Protein AF-A0A1V5NV59-F1 (afdb_monomer_lite)

Foldseek 3Di:
DWDWFFWAKWKAFLVRHTPDTGDGPPDDDDDDHDARPDPPRWMKMKTKIKTQQPDCQPDPVPSDPVGDPDPVRIDIDMDMDTHDDDDDDDPDDDPDCPPVDD

Secondary structure (DSSP, 8-state):
----EEEEEEEE-TTS-EEEEEEPBTB-----PPPPSSTT--EEEEEEEEE---SS-SSTT-SSTT----GGG-EEEEEEEEE--PPPP--------TTS--

Structure (mmCIF, N/CA/C/O backbone):
data_AF-A0A1V5NV59-F1
#
_entry.id   AF-A0A1V5NV59-F1
#
loop_
_atom_site.group_PDB
_atom_site.id
_atom_site.type_symbol
_atom_site.label_atom_id
_atom_site.label_alt_id
_atom_site.label_comp_id
_atom_site.label_asym_id
_atom_site.label_entity_id
_atom_site.label_seq_id
_atom_site.pdbx_PDB_ins_code
_atom_site.Cartn_x
_atom_site.Cartn_y
_atom_site.Cartn_z
_atom_site.occupancy
_atom_site.B_iso_or_equiv
_atom_site.auth_seq_id
_atom_site.auth_comp_id
_atom_site.auth_asym_id
_atom_site.auth_atom_id
_atom_site.pdbx_PDB_model_num
ATOM 1 N N . MET A 1 1 ? 8.819 -10.629 -27.283 1.00 49.22 1 MET A N 1
ATOM 2 C CA . MET A 1 1 ? 7.530 -10.472 -26.573 1.00 49.22 1 MET A CA 1
ATOM 3 C C . MET A 1 1 ? 7.788 -9.561 -25.392 1.00 49.22 1 MET A C 1
ATOM 5 O O . MET A 1 1 ? 8.785 -9.775 -24.717 1.00 49.22 1 MET A O 1
ATOM 9 N N .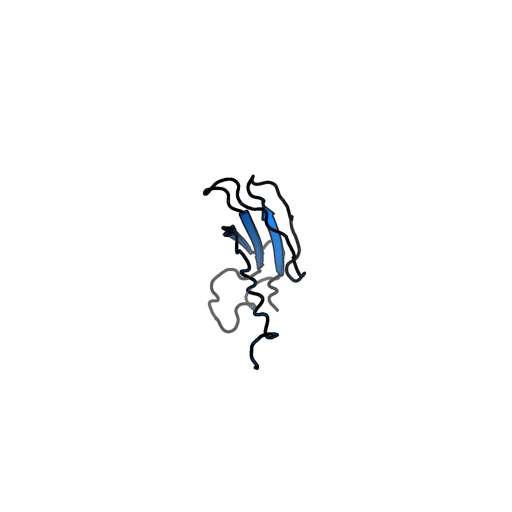 GLY A 1 2 ? 6.980 -8.520 -25.193 1.00 49.97 2 GLY A N 1
ATOM 10 C CA . GLY A 1 2 ? 7.107 -7.686 -24.000 1.00 49.97 2 GLY A CA 1
ATOM 11 C C . GLY A 1 2 ? 6.545 -8.427 -22.797 1.00 49.97 2 GLY A C 1
ATOM 12 O O . GLY A 1 2 ? 5.463 -9.004 -22.881 1.00 49.97 2 GLY A O 1
ATOM 13 N N . GLU A 1 3 ? 7.300 -8.446 -21.708 1.00 56.91 3 GLU A N 1
ATOM 14 C CA . GLU A 1 3 ? 6.878 -9.051 -20.452 1.00 56.91 3 GLU A CA 1
ATOM 15 C C . GLU A 1 3 ? 6.494 -7.939 -19.481 1.00 56.91 3 GLU A C 1
ATOM 17 O O . GLU A 1 3 ? 7.316 -7.106 -19.096 1.00 56.91 3 GLU A O 1
ATOM 22 N N . THR A 1 4 ? 5.228 -7.923 -19.072 1.00 54.12 4 THR A N 1
ATOM 23 C CA . THR A 1 4 ? 4.831 -7.226 -17.851 1.00 54.12 4 THR A CA 1
ATOM 24 C C . THR A 1 4 ? 5.0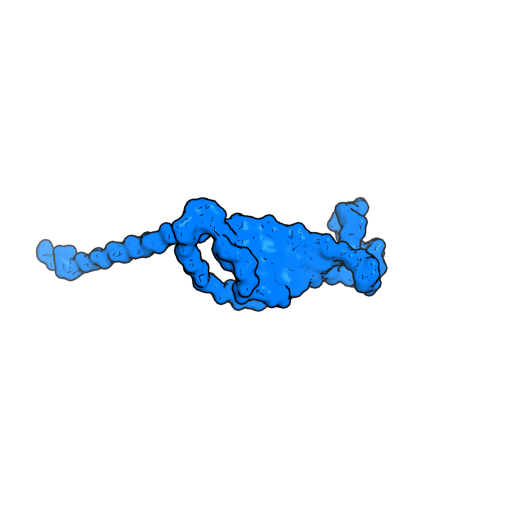61 -8.190 -16.700 1.00 54.12 4 THR A C 1
ATOM 26 O O . THR A 1 4 ? 4.355 -9.190 -16.585 1.00 54.12 4 THR A O 1
ATOM 29 N N . VAL A 1 5 ? 6.043 -7.896 -15.852 1.00 61.38 5 VAL A N 1
ATOM 30 C CA . VAL A 1 5 ? 6.258 -8.653 -14.619 1.00 61.38 5 VAL A CA 1
ATOM 31 C C . VAL A 1 5 ? 5.748 -7.783 -13.482 1.00 61.38 5 VAL A C 1
ATOM 33 O O . VAL A 1 5 ? 6.389 -6.817 -13.063 1.00 61.38 5 VAL A O 1
ATOM 36 N N . ILE A 1 6 ? 4.542 -8.079 -13.009 1.00 57.38 6 ILE A N 1
ATOM 37 C CA . ILE A 1 6 ? 4.058 -7.471 -11.774 1.00 57.38 6 ILE A CA 1
ATOM 38 C C . ILE A 1 6 ? 4.812 -8.159 -10.628 1.00 57.38 6 ILE A C 1
ATOM 40 O O . ILE A 1 6 ? 4.798 -9.383 -10.516 1.00 57.38 6 ILE A O 1
ATOM 44 N N . ASN A 1 7 ? 5.547 -7.370 -9.841 1.00 67.56 7 ASN A N 1
ATOM 45 C CA . ASN A 1 7 ? 6.651 -7.894 -9.041 1.00 67.56 7 ASN A CA 1
ATOM 46 C C . ASN A 1 7 ? 6.347 -7.952 -7.548 1.00 67.56 7 ASN A C 1
ATOM 48 O O . ASN A 1 7 ? 6.847 -8.862 -6.891 1.00 67.56 7 ASN A O 1
ATOM 52 N N . LYS A 1 8 ? 5.594 -6.995 -6.987 1.00 81.12 8 LYS A N 1
ATOM 53 C CA . LYS A 1 8 ? 5.554 -6.835 -5.526 1.00 81.12 8 LYS A CA 1
ATOM 54 C C . LYS A 1 8 ? 4.229 -6.270 -5.030 1.00 81.12 8 LYS A C 1
ATOM 56 O O . LYS A 1 8 ? 3.770 -5.229 -5.500 1.00 81.12 8 LYS A O 1
ATOM 61 N N . PHE A 1 9 ? 3.664 -6.929 -4.028 1.00 86.19 9 PHE A N 1
ATOM 62 C CA . PHE A 1 9 ? 2.562 -6.451 -3.205 1.00 86.19 9 PHE A CA 1
ATOM 63 C C . PHE A 1 9 ? 3.038 -6.303 -1.760 1.00 86.19 9 PHE A C 1
ATOM 65 O O . PHE A 1 9 ? 3.543 -7.268 -1.178 1.00 86.19 9 PHE A O 1
ATOM 72 N N . SER A 1 10 ? 2.818 -5.127 -1.174 1.00 91.50 10 SER A N 1
ATOM 73 C CA . SER A 1 10 ? 3.019 -4.896 0.257 1.00 91.50 10 SER A CA 1
ATOM 74 C C . SER A 1 10 ? 1.761 -4.301 0.893 1.00 91.50 10 SER A C 1
ATOM 76 O O . SER A 1 10 ? 1.142 -3.387 0.345 1.00 91.50 10 SER A O 1
ATOM 78 N N . LEU A 1 11 ? 1.397 -4.817 2.067 1.00 91.69 11 LEU A N 1
ATOM 79 C CA . LEU A 1 11 ? 0.297 -4.333 2.901 1.00 91.69 11 LEU A CA 1
ATOM 80 C C . LEU A 1 11 ? 0.872 -3.796 4.206 1.00 91.69 11 LEU A C 1
ATOM 82 O O . LEU A 1 11 ? 1.594 -4.509 4.903 1.00 91.69 11 LEU A O 1
ATOM 86 N N . PHE A 1 12 ? 0.484 -2.579 4.553 1.00 92.94 12 PHE A N 1
ATOM 87 C CA . PHE A 1 12 ? 0.816 -1.922 5.807 1.00 92.94 12 PHE A CA 1
ATOM 88 C C . PHE A 1 12 ? -0.445 -1.799 6.655 1.00 92.94 12 PHE A C 1
ATOM 90 O O . PHE A 1 12 ? -1.516 -1.447 6.147 1.00 92.94 12 PHE A O 1
ATOM 97 N N . ASP A 1 13 ? -0.306 -2.113 7.938 1.00 91.62 13 ASP A N 1
ATOM 98 C CA . ASP A 1 13 ? -1.370 -2.024 8.927 1.00 91.62 13 ASP A CA 1
ATOM 99 C C . ASP A 1 13 ? -1.720 -0.564 9.253 1.00 91.62 13 ASP A C 1
ATOM 101 O O . ASP A 1 13 ? -1.103 0.384 8.767 1.00 91.62 13 ASP A O 1
ATOM 105 N N . LEU A 1 14 ? -2.706 -0.396 10.129 1.00 89.69 14 LEU A N 1
ATOM 106 C CA . LEU A 1 14 ? -3.223 0.881 10.618 1.00 89.69 14 LEU A CA 1
ATOM 107 C C . LEU A 1 14 ? -2.164 1.798 11.253 1.00 89.69 14 LEU A C 1
ATOM 109 O O . LEU A 1 14 ? -2.359 3.011 11.304 1.00 89.69 14 LEU A O 1
ATOM 113 N N . ASP A 1 15 ? -1.074 1.230 11.763 1.00 87.62 15 ASP A N 1
ATOM 114 C CA . ASP A 1 15 ? 0.054 1.939 12.377 1.00 87.62 15 ASP A CA 1
ATOM 115 C C . ASP A 1 15 ? 1.250 2.110 11.422 1.00 87.62 15 ASP A C 1
ATOM 117 O O . ASP A 1 15 ? 2.298 2.617 11.820 1.00 87.62 15 ASP A O 1
ATOM 121 N N . GLY A 1 16 ? 1.098 1.705 10.156 1.00 85.25 16 GLY A N 1
ATOM 122 C CA . GLY A 1 16 ? 2.165 1.715 9.158 1.00 85.25 16 GLY A CA 1
ATOM 123 C C . GLY A 1 16 ? 3.126 0.529 9.262 1.00 85.25 16 GLY A C 1
ATOM 124 O O . GLY A 1 16 ? 4.095 0.478 8.506 1.00 85.25 16 GLY A O 1
ATOM 125 N N . THR A 1 17 ? 2.877 -0.437 10.152 1.00 89.81 17 THR A N 1
ATOM 126 C CA . THR A 1 17 ? 3.687 -1.657 10.245 1.00 89.81 17 THR A CA 1
ATOM 127 C C . THR A 1 17 ? 3.453 -2.542 9.028 1.00 89.81 17 THR A C 1
ATOM 129 O O . THR A 1 17 ? 2.313 -2.816 8.656 1.00 89.81 17 THR A O 1
ATOM 132 N N . THR A 1 18 ? 4.522 -3.039 8.410 1.00 91.31 18 THR A N 1
ATOM 133 C CA . THR A 1 18 ? 4.416 -3.986 7.295 1.00 91.31 18 THR A CA 1
ATOM 134 C C . THR A 1 18 ? 3.822 -5.313 7.766 1.00 91.31 18 THR A C 1
ATOM 136 O O . THR A 1 18 ? 4.371 -5.977 8.642 1.00 91.31 18 THR A O 1
ATOM 139 N N . VAL A 1 19 ? 2.711 -5.717 7.155 1.00 88.19 19 VAL A N 1
ATOM 140 C CA . VAL A 1 19 ? 2.012 -6.979 7.435 1.00 88.19 19 VAL A CA 1
ATOM 141 C C . VAL A 1 19 ? 2.325 -8.031 6.383 1.00 88.19 19 VAL A C 1
ATOM 143 O O . VAL A 1 19 ? 2.538 -9.202 6.692 1.00 88.19 19 VAL A O 1
ATOM 146 N N . LEU A 1 20 ? 2.356 -7.604 5.125 1.00 87.06 20 LEU A N 1
ATOM 147 C CA . LEU A 1 20 ? 2.798 -8.408 3.998 1.00 87.06 20 LEU A CA 1
ATOM 148 C C . LEU A 1 20 ? 3.842 -7.598 3.259 1.00 87.06 20 LEU A C 1
ATOM 150 O O . LEU A 1 20 ? 3.609 -6.423 2.981 1.00 87.06 20 LEU A O 1
ATOM 154 N N . ASP A 1 21 ? 4.967 -8.227 2.947 1.00 84.44 21 ASP A N 1
ATOM 155 C CA . ASP A 1 21 ? 6.046 -7.568 2.233 1.00 84.44 21 ASP A CA 1
ATOM 156 C C . ASP A 1 21 ? 6.379 -8.303 0.946 1.00 84.44 21 ASP A C 1
ATOM 158 O O . ASP A 1 21 ? 6.560 -9.524 0.950 1.00 84.44 21 ASP A O 1
ATOM 162 N N . ASN A 1 22 ? 6.483 -7.531 -0.133 1.00 79.44 22 ASN A N 1
ATOM 163 C CA . ASN A 1 22 ? 7.112 -7.931 -1.378 1.00 79.44 22 ASN A CA 1
ATOM 164 C C . ASN A 1 22 ? 6.599 -9.278 -1.927 1.00 79.44 22 ASN A C 1
ATOM 166 O O . ASN A 1 22 ? 7.367 -10.133 -2.375 1.00 79.44 22 ASN A O 1
ATOM 170 N N . ARG A 1 23 ? 5.281 -9.492 -1.848 1.00 79.69 23 ARG A N 1
ATOM 171 C CA . ARG A 1 23 ? 4.648 -10.722 -2.328 1.00 79.69 23 ARG A CA 1
ATOM 172 C C . ARG A 1 23 ? 4.522 -10.700 -3.854 1.00 79.69 23 ARG A C 1
ATOM 174 O O . ARG A 1 23 ? 4.070 -9.682 -4.383 1.00 79.69 23 ARG A O 1
ATOM 181 N N . PRO A 1 24 ? 4.857 -11.795 -4.561 1.00 74.19 24 PRO A N 1
ATOM 182 C CA . PRO A 1 24 ? 4.577 -11.908 -5.986 1.00 74.19 24 PRO A CA 1
ATOM 183 C C . PRO A 1 24 ? 3.073 -11.787 -6.237 1.00 74.19 24 PRO A C 1
ATOM 185 O O . PRO A 1 24 ? 2.257 -12.326 -5.488 1.00 74.19 24 PRO A O 1
ATOM 188 N N . THR A 1 25 ? 2.684 -11.097 -7.301 1.00 64.50 25 THR A N 1
ATOM 189 C CA . THR A 1 25 ? 1.273 -11.025 -7.693 1.00 64.50 25 THR A CA 1
ATOM 190 C C . THR A 1 25 ? 0.871 -12.270 -8.470 1.00 64.50 25 THR A C 1
ATOM 192 O O . THR A 1 25 ? 1.575 -12.669 -9.394 1.00 64.50 25 THR A O 1
ATOM 195 N N . GLY A 1 26 ? -0.268 -12.864 -8.112 1.00 67.69 26 GLY A N 1
ATOM 196 C CA . GLY A 1 26 ? -0.760 -14.121 -8.690 1.00 67.69 26 GLY A CA 1
ATOM 197 C C . GLY A 1 26 ? -1.028 -15.203 -7.644 1.00 67.69 26 GLY A C 1
ATOM 198 O O . GLY A 1 26 ? -1.713 -16.176 -7.941 1.00 67.69 26 GLY A O 1
ATOM 199 N N . GLU A 1 27 ? -0.544 -15.016 -6.415 1.00 73.12 27 GLU A N 1
ATOM 200 C CA . GLU A 1 27 ? -0.951 -15.823 -5.266 1.00 73.12 27 GLU A CA 1
ATOM 201 C C . GLU A 1 27 ? -2.236 -15.265 -4.638 1.00 73.12 27 GLU A C 1
ATOM 203 O O . GLU A 1 27 ? -2.414 -14.048 -4.526 1.00 73.12 27 GLU A O 1
ATOM 208 N N . ASP A 1 28 ? -3.122 -16.158 -4.192 1.00 77.25 28 ASP A N 1
ATOM 209 C CA . ASP A 1 28 ? -4.295 -15.786 -3.403 1.00 77.25 28 ASP A CA 1
ATOM 210 C C . ASP A 1 28 ? -3.848 -15.220 -2.049 1.00 77.25 28 ASP A C 1
ATOM 212 O O . ASP A 1 28 ? -3.435 -15.951 -1.145 1.00 77.25 28 ASP A O 1
ATOM 216 N N . ILE A 1 29 ? -3.972 -13.904 -1.878 1.00 76.94 29 ILE A N 1
ATOM 217 C CA . ILE A 1 29 ? -3.693 -13.240 -0.605 1.00 76.94 29 ILE A CA 1
ATOM 218 C C . ILE A 1 29 ? -4.986 -13.168 0.203 1.00 76.94 29 ILE A C 1
ATOM 220 O O . ILE A 1 29 ? -5.952 -12.510 -0.184 1.00 76.94 29 ILE A O 1
ATOM 224 N N . ARG A 1 30 ? -4.996 -13.821 1.369 1.00 81.31 30 ARG A N 1
ATOM 225 C CA . ARG A 1 30 ? -6.074 -13.705 2.358 1.00 81.31 30 ARG A CA 1
ATOM 226 C C . ARG A 1 30 ? -5.531 -13.043 3.611 1.00 81.31 30 ARG A C 1
ATOM 228 O O . ARG A 1 30 ? -4.594 -13.548 4.223 1.00 81.31 30 ARG A O 1
ATOM 235 N N . TYR A 1 31 ? -6.144 -11.934 3.999 1.00 83.50 31 TYR A N 1
ATOM 236 C CA . TYR A 1 31 ? -5.800 -11.217 5.216 1.00 83.50 31 TYR A CA 1
ATOM 237 C C . TYR A 1 31 ? -7.069 -10.810 5.965 1.00 83.50 31 TYR A C 1
ATOM 239 O O . TYR A 1 31 ? -8.051 -10.390 5.352 1.00 83.50 31 TYR A O 1
ATOM 247 N N . LEU A 1 32 ? -7.052 -10.962 7.291 1.00 85.50 32 LEU A N 1
ATOM 248 C CA . LEU A 1 32 ? -8.141 -10.537 8.161 1.00 85.50 32 LEU A CA 1
ATOM 249 C C . LEU A 1 32 ? -7.836 -9.137 8.691 1.00 85.50 32 LEU A C 1
ATOM 251 O O . LEU A 1 32 ? -6.943 -8.959 9.517 1.00 85.50 32 LEU A O 1
ATOM 255 N N . PHE A 1 33 ? -8.601 -8.157 8.222 1.00 88.00 33 PHE A N 1
ATOM 256 C CA . PHE A 1 33 ? -8.449 -6.770 8.638 1.00 88.00 33 PHE A CA 1
ATOM 257 C C . PHE A 1 33 ? -8.944 -6.559 10.067 1.00 88.00 33 PHE A C 1
ATOM 259 O O . PHE A 1 33 ? -10.002 -7.060 10.458 1.00 88.00 33 PHE A O 1
ATOM 266 N N . ARG A 1 34 ? -8.187 -5.779 10.841 1.00 86.56 34 ARG A N 1
ATOM 267 C CA . ARG A 1 34 ? -8.594 -5.347 12.177 1.00 86.56 34 ARG A CA 1
ATOM 268 C C . ARG A 1 34 ? -9.445 -4.090 12.062 1.00 86.56 34 ARG A C 1
ATOM 270 O O . ARG A 1 34 ? -9.304 -3.302 11.128 1.00 86.56 34 ARG A O 1
ATOM 277 N N . GLN A 1 35 ? -10.333 -3.903 13.032 1.00 85.75 35 GLN A N 1
ATOM 278 C CA . GLN A 1 35 ? -11.134 -2.691 13.103 1.00 85.75 35 GLN A CA 1
ATOM 279 C C . GLN A 1 35 ? -10.224 -1.475 13.365 1.00 85.75 35 GLN A C 1
ATOM 281 O O . GLN A 1 35 ? -9.446 -1.513 14.323 1.00 85.75 35 GLN A O 1
ATOM 286 N N . PRO A 1 36 ? -10.339 -0.391 12.572 1.00 86.88 36 PRO A N 1
ATOM 287 C CA . PRO A 1 36 ? -9.648 0.863 12.846 1.00 86.88 36 PRO A CA 1
ATOM 288 C C . PRO A 1 36 ? -9.995 1.407 14.236 1.00 86.88 36 PRO A C 1
ATOM 290 O O . PRO A 1 36 ? -11.169 1.511 14.596 1.00 86.88 36 PRO A O 1
ATOM 293 N N . SER A 1 37 ? -8.978 1.764 15.024 1.00 83.38 37 SER A N 1
ATOM 294 C CA . SER A 1 37 ? -9.162 2.371 16.352 1.00 83.38 37 SER A CA 1
ATOM 295 C C . SER A 1 37 ? -9.546 3.851 16.275 1.00 83.38 37 SER A C 1
ATOM 297 O O . SER A 1 37 ? -10.143 4.387 17.208 1.00 83.38 37 SER A O 1
ATOM 299 N N . THR A 1 38 ? -9.234 4.512 15.159 1.00 83.56 38 THR A N 1
ATOM 300 C CA . THR A 1 38 ? -9.584 5.907 14.877 1.00 83.56 38 THR A CA 1
ATOM 301 C C . THR A 1 38 ? -10.141 6.039 13.461 1.00 83.56 38 THR A C 1
ATOM 303 O O . THR A 1 38 ? -9.853 5.224 12.588 1.00 83.56 38 THR A O 1
ATOM 306 N N . ALA A 1 39 ? -10.915 7.098 13.208 1.00 79.81 39 ALA A N 1
ATOM 307 C CA . ALA A 1 39 ? -11.483 7.377 11.884 1.00 79.81 39 ALA A CA 1
ATOM 308 C C . ALA A 1 39 ? -10.427 7.744 10.820 1.00 79.81 39 ALA A C 1
ATOM 310 O O . ALA A 1 39 ? -10.729 7.762 9.631 1.00 79.81 39 ALA A O 1
ATOM 311 N N . THR A 1 40 ? -9.202 8.068 11.242 1.00 84.94 40 THR A N 1
ATOM 312 C CA . THR A 1 40 ? -8.081 8.400 10.354 1.00 84.94 40 THR A CA 1
ATOM 313 C C . THR A 1 40 ? -7.136 7.225 10.125 1.00 84.94 40 THR A C 1
ATOM 315 O O . THR A 1 40 ? -6.258 7.327 9.271 1.00 84.94 40 THR A O 1
ATOM 318 N N . ALA A 1 41 ? -7.283 6.130 10.875 1.00 86.81 41 ALA A N 1
ATOM 319 C CA . ALA A 1 41 ? -6.449 4.950 10.722 1.00 86.81 41 ALA A CA 1
ATOM 320 C C . ALA A 1 41 ? -6.864 4.188 9.457 1.00 86.81 41 ALA A C 1
ATOM 322 O O . ALA A 1 41 ? -7.980 3.674 9.363 1.00 86.81 41 ALA A O 1
ATOM 323 N N . LYS A 1 42 ? -5.951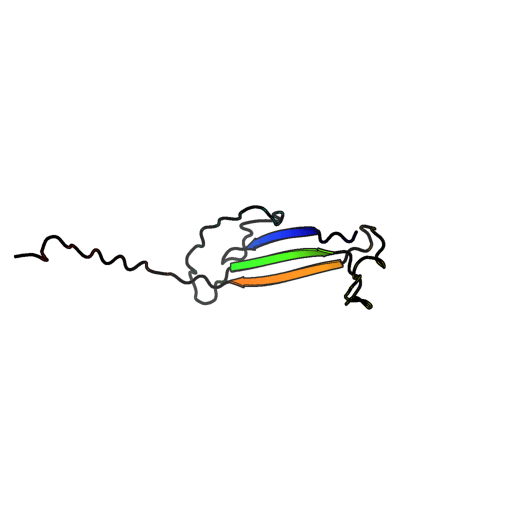 4.130 8.485 1.00 90.62 42 LYS A N 1
ATOM 324 C CA . LYS A 1 42 ? -6.163 3.487 7.186 1.00 90.62 42 LYS A CA 1
ATOM 325 C C . LYS A 1 42 ? -5.087 2.451 6.932 1.00 90.62 42 LYS A C 1
ATOM 327 O O . LYS A 1 42 ? -3.922 2.675 7.251 1.00 90.62 42 LYS A O 1
ATOM 332 N N . TYR A 1 43 ? -5.477 1.352 6.302 1.00 93.19 43 TYR A N 1
ATOM 333 C CA . TYR A 1 43 ? -4.508 0.424 5.734 1.00 93.19 43 TYR A CA 1
ATOM 334 C C . TYR A 1 43 ? -3.889 1.055 4.491 1.00 93.19 43 TYR A C 1
ATOM 336 O O . TYR A 1 43 ? -4.573 1.750 3.735 1.00 93.19 43 TYR A O 1
ATOM 344 N N . THR A 1 44 ? -2.608 0.788 4.258 1.00 93.94 44 THR A N 1
ATOM 345 C CA . THR A 1 44 ? -1.932 1.223 3.033 1.00 93.94 44 THR A CA 1
ATOM 346 C C . THR A 1 44 ? -1.517 0.008 2.229 1.00 93.94 44 THR A C 1
ATOM 348 O O . THR A 1 44 ? -0.933 -0.930 2.764 1.00 93.94 44 THR A O 1
ATOM 351 N N . VAL A 1 45 ? -1.813 0.019 0.935 1.00 91.06 45 VAL A N 1
ATOM 352 C CA . VAL A 1 45 ? -1.344 -1.000 -0.002 1.00 91.06 45 VAL A CA 1
ATOM 353 C C . VAL A 1 45 ? -0.407 -0.346 -0.993 1.00 91.06 45 VAL A C 1
ATOM 355 O O . VAL A 1 45 ? -0.775 0.638 -1.632 1.00 91.06 45 VAL A O 1
ATOM 358 N N . ASN A 1 46 ? 0.776 -0.930 -1.146 1.00 91.38 46 ASN A N 1
ATOM 359 C CA . ASN A 1 46 ? 1.718 -0.558 -2.186 1.00 91.38 46 ASN A CA 1
ATOM 360 C C . ASN A 1 46 ? 1.805 -1.683 -3.212 1.00 91.38 46 ASN A C 1
ATOM 362 O O . ASN A 1 46 ? 2.079 -2.836 -2.870 1.00 91.38 46 ASN A O 1
ATOM 366 N N . LEU A 1 47 ? 1.583 -1.326 -4.473 1.00 87.38 47 LEU A N 1
ATOM 367 C CA . LEU A 1 47 ? 1.823 -2.194 -5.614 1.00 87.38 47 LEU A CA 1
ATOM 368 C C . LEU A 1 47 ? 2.988 -1.637 -6.419 1.00 87.38 47 LEU A C 1
ATOM 370 O O . LEU A 1 47 ? 2.991 -0.455 -6.769 1.00 87.38 47 LEU A O 1
ATOM 374 N N . GLU A 1 48 ? 3.943 -2.502 -6.740 1.00 86.44 48 GLU A N 1
ATOM 375 C CA . GLU A 1 48 ? 5.046 -2.186 -7.639 1.00 86.44 48 GLU A CA 1
ATOM 376 C C . GLU A 1 48 ? 4.993 -3.100 -8.864 1.00 86.44 48 GLU A C 1
ATOM 378 O O . GLU A 1 48 ? 5.038 -4.334 -8.773 1.00 86.44 48 GLU A O 1
ATOM 383 N N . VAL A 1 49 ? 4.894 -2.468 -10.029 1.00 80.50 49 VAL A N 1
ATOM 384 C CA . VAL A 1 49 ? 4.910 -3.124 -11.332 1.00 80.50 49 VAL A CA 1
ATOM 385 C C . VAL A 1 49 ? 6.191 -2.724 -12.039 1.00 80.50 49 VAL A C 1
ATOM 387 O O . VAL A 1 49 ? 6.516 -1.536 -12.094 1.00 80.50 49 VAL A O 1
ATOM 390 N N . SER A 1 50 ? 6.893 -3.695 -12.620 1.00 76.69 50 SER A N 1
ATOM 391 C CA . SER A 1 50 ? 7.959 -3.386 -13.567 1.00 76.69 50 SER A CA 1
ATOM 392 C C . SER A 1 50 ? 7.546 -3.807 -14.969 1.00 76.69 50 SER A C 1
ATOM 394 O O . SER A 1 50 ? 7.122 -4.938 -15.206 1.00 76.69 50 SER A O 1
ATOM 396 N N . ASP A 1 51 ? 7.696 -2.893 -15.914 1.00 70.56 51 ASP A N 1
ATOM 397 C CA . ASP A 1 51 ? 7.454 -3.142 -17.331 1.00 70.56 51 ASP A CA 1
ATOM 398 C C . ASP A 1 51 ? 8.605 -2.594 -18.171 1.00 70.56 51 ASP A C 1
ATOM 400 O O . ASP A 1 51 ? 9.457 -1.855 -17.692 1.00 70.56 51 ASP A O 1
ATOM 404 N N . ASN A 1 52 ? 8.647 -2.960 -19.443 1.00 66.25 52 ASN A N 1
ATOM 405 C CA . ASN A 1 52 ? 9.619 -2.456 -20.410 1.00 66.25 52 ASN A CA 1
ATOM 406 C C . ASN A 1 52 ? 8.997 -1.458 -21.410 1.00 66.25 52 ASN A C 1
ATOM 408 O O . ASN A 1 52 ? 9.593 -1.157 -22.442 1.00 66.25 52 ASN A O 1
ATOM 412 N N . ALA A 1 53 ? 7.808 -0.914 -21.127 1.00 61.44 53 ALA A N 1
ATOM 413 C CA . ALA A 1 53 ? 7.098 0.003 -22.016 1.00 61.44 53 ALA A CA 1
ATOM 414 C C . ALA A 1 53 ? 7.576 1.454 -21.821 1.00 61.44 53 ALA A C 1
ATOM 416 O O . ALA A 1 53 ? 7.068 2.181 -20.971 1.00 61.44 53 ALA A O 1
ATOM 417 N N . ARG A 1 54 ? 8.557 1.907 -22.616 1.00 55.84 54 ARG A N 1
ATOM 418 C CA . ARG A 1 54 ? 9.184 3.252 -22.526 1.00 55.84 54 ARG A CA 1
ATOM 419 C C . ARG A 1 54 ? 8.288 4.464 -22.886 1.00 55.84 54 ARG A C 1
ATOM 421 O O . ARG A 1 54 ? 8.797 5.568 -23.048 1.00 55.84 54 ARG A O 1
ATOM 428 N N . GLY A 1 55 ? 6.967 4.311 -22.986 1.00 54.69 55 GLY A N 1
ATOM 429 C CA . GLY A 1 55 ? 6.024 5.405 -23.260 1.00 54.69 55 GLY A CA 1
ATOM 430 C C . GLY A 1 55 ? 4.616 4.903 -23.591 1.00 54.69 55 GLY A C 1
ATOM 431 O O . GLY A 1 55 ? 4.394 3.694 -23.666 1.00 54.69 55 GLY A O 1
ATOM 432 N N . TRP A 1 56 ? 3.655 5.814 -23.809 1.00 48.22 56 TRP A N 1
ATOM 433 C CA . TRP A 1 56 ? 2.414 5.430 -24.497 1.00 48.22 56 TRP A CA 1
ATOM 434 C C . TRP A 1 56 ? 2.816 4.913 -25.881 1.00 48.22 56 TRP A C 1
ATOM 436 O O . TRP A 1 56 ? 3.605 5.583 -26.552 1.00 48.22 56 TRP A O 1
ATOM 446 N N . PRO A 1 57 ? 2.364 3.728 -26.305 1.00 52.97 57 PRO A N 1
ATOM 447 C CA . PRO A 1 57 ? 2.869 3.137 -27.528 1.00 52.97 57 PRO A CA 1
ATOM 448 C C . PRO A 1 57 ? 2.557 4.061 -28.708 1.00 52.97 57 PRO A C 1
ATOM 450 O O . PRO A 1 57 ? 1.400 4.411 -28.943 1.00 52.97 57 PRO A O 1
ATOM 453 N N . SER A 1 58 ? 3.590 4.453 -29.460 1.00 53.72 58 SER A N 1
ATOM 454 C CA . SER A 1 58 ? 3.422 5.185 -30.725 1.00 53.72 58 SER A CA 1
ATOM 455 C C . SER A 1 58 ? 2.556 4.389 -31.706 1.00 53.72 58 SER A C 1
ATOM 457 O O . SER A 1 58 ? 1.832 4.968 -32.514 1.00 53.72 58 SER A O 1
ATOM 459 N N . ASN A 1 59 ? 2.570 3.059 -31.571 1.00 59.56 59 ASN A N 1
ATOM 460 C CA . ASN A 1 59 ? 1.623 2.143 -32.181 1.00 59.56 59 ASN A CA 1
ATOM 461 C C . ASN A 1 59 ? 0.902 1.299 -31.108 1.00 59.56 59 ASN A C 1
ATOM 463 O O . ASN A 1 59 ? 1.452 0.298 -30.649 1.00 59.56 59 ASN A O 1
ATOM 467 N N . PRO A 1 60 ? -0.355 1.618 -30.752 1.00 63.16 60 PRO A N 1
ATOM 468 C CA . PRO A 1 60 ? -1.142 0.859 -29.774 1.00 63.16 60 PRO A CA 1
ATOM 469 C C . PRO A 1 60 ? -1.344 -0.623 -30.115 1.00 63.16 60 PRO A C 1
ATOM 471 O O . PRO A 1 60 ? -1.708 -1.402 -29.240 1.00 63.16 60 PRO A O 1
ATOM 474 N N . ARG A 1 61 ? -1.140 -1.017 -31.380 1.00 67.81 61 ARG A N 1
ATOM 475 C CA . ARG A 1 61 ? -1.256 -2.411 -31.831 1.00 67.81 61 ARG A CA 1
ATOM 476 C C . ARG A 1 61 ? 0.017 -3.227 -31.627 1.00 67.81 61 ARG A C 1
ATOM 478 O O . ARG A 1 61 ? -0.047 -4.446 -31.726 1.00 67.81 61 ARG A O 1
ATOM 485 N N . ASP A 1 62 ? 1.142 -2.569 -31.365 1.00 64.19 62 ASP A N 1
ATOM 486 C CA . ASP A 1 62 ? 2.424 -3.223 -31.121 1.00 64.19 62 ASP A CA 1
ATOM 487 C C . ASP A 1 62 ? 3.243 -2.451 -30.072 1.00 64.19 62 ASP A C 1
ATOM 489 O O . ASP A 1 62 ? 4.216 -1.765 -30.393 1.00 64.19 62 ASP A O 1
ATOM 493 N N . PRO A 1 63 ? 2.822 -2.511 -28.798 1.00 59.94 63 PRO A N 1
ATOM 494 C CA . PRO A 1 63 ? 3.436 -1.735 -27.727 1.00 59.94 63 PRO A CA 1
ATOM 495 C C . PRO A 1 63 ? 4.793 -2.286 -27.259 1.00 59.94 63 PRO A C 1
ATOM 497 O O . PRO A 1 63 ? 5.400 -1.703 -26.362 1.00 59.94 63 PRO A O 1
ATOM 500 N N . PHE A 1 64 ? 5.267 -3.399 -27.834 1.00 59.19 64 PHE A N 1
ATOM 501 C CA . PHE A 1 64 ? 6.388 -4.176 -27.301 1.00 59.19 64 PHE A CA 1
ATOM 502 C C . PHE A 1 64 ? 7.572 -4.355 -28.266 1.00 59.19 64 PHE A C 1
ATOM 504 O O . PHE A 1 64 ? 8.649 -4.722 -27.803 1.00 59.19 64 PHE A O 1
ATOM 511 N N . ASN A 1 65 ? 7.424 -4.110 -29.576 1.00 55.34 65 ASN A N 1
ATOM 512 C CA . ASN A 1 65 ? 8.509 -4.342 -30.551 1.00 55.34 65 ASN A CA 1
ATOM 513 C C . ASN A 1 65 ? 9.634 -3.297 -30.548 1.00 55.34 65 ASN A C 1
ATOM 515 O O . ASN A 1 65 ? 10.642 -3.498 -31.219 1.00 55.34 65 ASN A O 1
ATOM 519 N N . THR 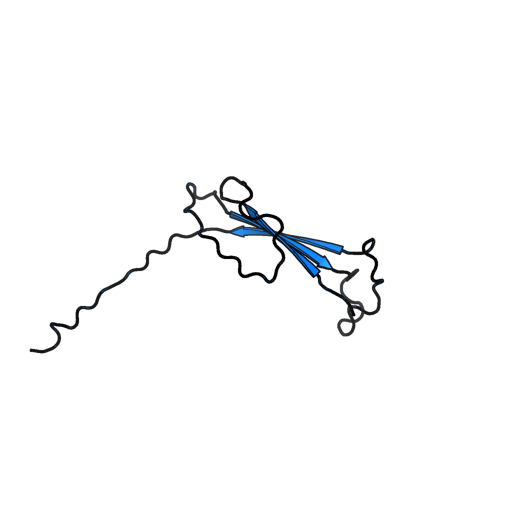A 1 66 ? 9.491 -2.180 -29.831 1.00 52.09 66 THR A N 1
ATOM 520 C CA . THR A 1 66 ? 10.509 -1.111 -29.797 1.00 52.09 66 THR A CA 1
ATOM 521 C C . THR A 1 66 ? 11.311 -1.069 -28.495 1.00 52.09 66 THR A C 1
ATOM 523 O O . THR A 1 66 ? 12.003 -0.083 -28.248 1.00 52.09 66 THR A O 1
ATOM 526 N N . ALA A 1 67 ? 11.187 -2.077 -27.628 1.00 52.25 67 ALA A N 1
ATOM 527 C CA . ALA A 1 67 ? 11.824 -2.091 -26.314 1.00 52.25 67 ALA A CA 1
ATOM 528 C C . ALA A 1 67 ? 12.893 -3.188 -26.224 1.00 52.25 67 ALA A C 1
ATOM 530 O O . ALA A 1 67 ? 12.575 -4.374 -26.315 1.00 52.25 67 ALA A O 1
ATOM 531 N N . ASP A 1 68 ? 14.149 -2.792 -26.003 1.00 53.16 68 ASP A N 1
ATOM 532 C CA . ASP A 1 68 ? 15.218 -3.724 -25.641 1.00 53.16 68 ASP A CA 1
ATOM 533 C C . ASP A 1 68 ? 14.890 -4.418 -24.308 1.00 53.16 68 ASP A C 1
ATOM 535 O O . ASP A 1 68 ? 14.452 -3.791 -23.342 1.00 53.16 68 ASP A O 1
ATOM 539 N N . LEU A 1 69 ? 15.104 -5.734 -24.246 1.00 58.16 69 LEU A N 1
ATOM 540 C CA . LEU A 1 69 ? 14.842 -6.580 -23.073 1.00 58.16 69 LEU A CA 1
ATOM 541 C C . LEU A 1 69 ? 15.998 -6.527 -22.053 1.00 58.16 69 LEU A C 1
ATOM 543 O O . LEU A 1 69 ? 16.435 -7.563 -21.559 1.00 58.16 69 LEU A O 1
ATOM 547 N N . ASP A 1 70 ? 16.519 -5.339 -21.741 1.00 60.16 70 ASP A N 1
ATOM 548 C CA . ASP A 1 70 ? 17.560 -5.180 -20.717 1.00 60.16 70 ASP A CA 1
ATOM 549 C C . ASP A 1 70 ? 16.957 -4.710 -19.381 1.00 60.16 70 ASP A C 1
ATOM 551 O O . ASP A 1 70 ? 16.180 -3.751 -19.326 1.00 60.16 70 ASP A O 1
ATOM 555 N N . ASN A 1 71 ? 17.355 -5.358 -18.280 1.00 60.19 71 ASN A N 1
ATOM 556 C CA . ASN A 1 71 ? 17.011 -4.979 -16.908 1.00 60.19 71 ASN A CA 1
ATOM 557 C C . ASN A 1 71 ? 17.375 -3.521 -16.586 1.00 60.19 71 ASN A C 1
ATOM 559 O O . ASN A 1 71 ? 16.701 -2.912 -15.757 1.00 60.19 71 ASN A O 1
ATOM 563 N N . THR A 1 72 ? 18.389 -2.948 -17.242 1.00 62.16 72 THR A N 1
ATOM 564 C CA . THR A 1 72 ? 18.779 -1.536 -17.059 1.00 62.16 72 THR A CA 1
ATOM 565 C C . THR A 1 7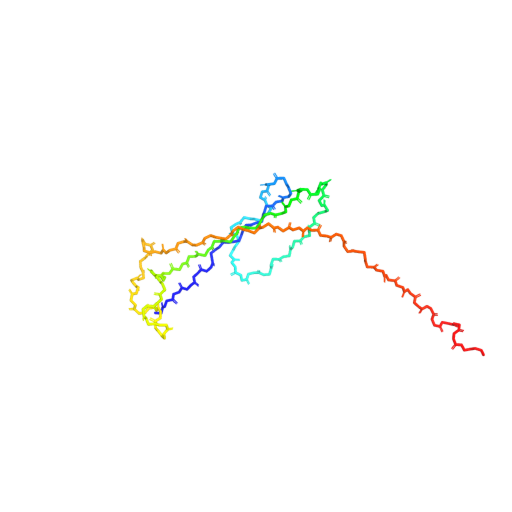2 ? 17.768 -0.537 -17.637 1.00 62.16 72 THR A C 1
ATOM 567 O O . THR A 1 72 ? 17.840 0.656 -17.347 1.00 62.16 72 THR A O 1
ATOM 570 N N . THR A 1 73 ? 16.805 -1.011 -18.436 1.00 61.81 73 THR A N 1
ATOM 571 C CA . THR A 1 73 ? 15.828 -0.174 -19.150 1.00 61.81 73 THR A CA 1
ATOM 572 C C . THR A 1 73 ? 14.381 -0.354 -18.686 1.00 61.81 73 THR A C 1
ATOM 574 O O . THR A 1 73 ? 13.487 0.282 -19.248 1.00 61.81 73 THR A O 1
ATOM 577 N N . LYS A 1 74 ? 14.146 -1.178 -17.654 1.00 70.50 74 LYS A N 1
ATOM 578 C CA . LYS A 1 74 ? 12.817 -1.407 -17.070 1.00 70.50 74 LYS A CA 1
ATOM 579 C C . LYS A 1 74 ? 12.270 -0.137 -16.413 1.00 70.50 74 LYS A C 1
ATOM 581 O O . LYS A 1 74 ? 12.961 0.530 -15.648 1.00 70.50 74 LYS A O 1
ATOM 586 N N . ASN A 1 75 ? 11.002 0.159 -16.673 1.00 73.44 75 ASN A N 1
ATOM 587 C CA . ASN A 1 75 ? 10.238 1.160 -15.947 1.00 73.44 75 ASN A CA 1
ATOM 588 C C . ASN A 1 75 ? 9.663 0.529 -14.685 1.00 73.44 75 ASN A C 1
ATOM 590 O O . ASN A 1 75 ? 9.060 -0.543 -14.741 1.00 73.44 75 ASN A O 1
ATOM 594 N N . THR A 1 76 ? 9.787 1.235 -13.568 1.00 79.25 76 THR A N 1
ATOM 595 C CA . THR A 1 76 ? 9.097 0.890 -12.326 1.00 79.25 76 THR A CA 1
ATOM 596 C C . THR A 1 76 ? 7.933 1.846 -12.134 1.00 79.25 76 THR A C 1
ATOM 598 O O . THR A 1 76 ? 8.114 3.064 -12.135 1.00 79.25 76 THR A O 1
ATOM 601 N N . ARG A 1 77 ? 6.732 1.295 -11.969 1.00 80.94 77 ARG A N 1
ATOM 602 C CA . ARG A 1 77 ? 5.516 2.043 -11.649 1.00 80.94 77 ARG A CA 1
ATOM 603 C C . ARG A 1 77 ? 5.040 1.615 -10.274 1.00 80.94 77 ARG A C 1
ATOM 605 O O . ARG A 1 77 ? 4.872 0.422 -10.023 1.00 80.94 77 ARG A O 1
ATOM 612 N N . SER A 1 78 ? 4.805 2.587 -9.405 1.00 86.62 78 SER A N 1
ATOM 613 C CA . SER A 1 78 ? 4.264 2.357 -8.072 1.00 86.62 78 SER A CA 1
ATOM 614 C C . SER A 1 78 ? 2.871 2.964 -7.943 1.00 86.62 78 SER A C 1
ATOM 616 O O . SER A 1 78 ? 2.585 4.043 -8.465 1.00 86.62 78 SER A O 1
ATOM 618 N N . LEU A 1 79 ? 1.995 2.245 -7.249 1.00 87.00 79 LEU A N 1
ATOM 619 C CA . LEU A 1 79 ? 0.673 2.711 -6.859 1.00 87.00 79 LEU A CA 1
ATOM 620 C C . LEU A 1 79 ? 0.512 2.514 -5.356 1.00 87.00 79 LEU A C 1
ATOM 622 O O . LEU A 1 79 ? 0.640 1.397 -4.855 1.00 87.00 79 LEU A O 1
ATOM 626 N N . THR A 1 80 ? 0.185 3.600 -4.664 1.00 92.31 80 THR A N 1
ATOM 627 C CA . THR A 1 80 ? -0.165 3.584 -3.245 1.00 92.31 80 THR A CA 1
ATOM 628 C C . THR A 1 80 ? -1.662 3.813 -3.103 1.00 92.31 80 THR A C 1
ATOM 630 O O . THR A 1 80 ? -2.196 4.812 -3.585 1.00 92.31 80 THR A O 1
ATOM 633 N N . LEU A 1 81 ? -2.336 2.882 -2.435 1.00 90.56 81 LEU A N 1
ATOM 634 C CA . LEU A 1 81 ? -3.763 2.935 -2.136 1.00 90.56 81 LEU A CA 1
ATOM 635 C C . LEU A 1 81 ? -3.967 3.042 -0.628 1.00 90.56 81 LEU A C 1
ATOM 637 O O . LEU A 1 81 ? -3.310 2.342 0.141 1.00 90.56 81 LEU A O 1
ATOM 641 N N . GLN A 1 82 ? -4.920 3.874 -0.217 1.00 93.50 82 GLN A N 1
ATOM 642 C CA . GLN A 1 82 ? -5.407 3.912 1.159 1.00 93.50 82 GLN A CA 1
ATOM 643 C C . GLN A 1 82 ? -6.762 3.218 1.231 1.00 93.50 82 GLN A C 1
ATOM 645 O O . GLN A 1 82 ? -7.668 3.546 0.463 1.00 93.50 82 GLN A O 1
ATOM 650 N N . LEU A 1 83 ? -6.891 2.258 2.142 1.00 89.75 83 LEU A N 1
ATOM 651 C CA . LEU A 1 83 ? -8.084 1.438 2.303 1.00 89.75 83 LEU A CA 1
ATOM 652 C C . LEU A 1 83 ? -8.742 1.716 3.653 1.00 89.75 83 LEU A C 1
ATOM 654 O O . LEU A 1 83 ? -8.120 1.573 4.710 1.00 89.75 83 LEU A O 1
ATOM 658 N N . ASP A 1 84 ? -10.023 2.067 3.595 1.00 88.38 84 ASP A N 1
ATOM 659 C CA . ASP A 1 84 ? -10.896 2.135 4.759 1.00 88.38 84 ASP A CA 1
ATOM 660 C C . ASP A 1 84 ? -11.501 0.749 5.025 1.00 88.38 84 ASP A C 1
ATOM 662 O O . ASP A 1 84 ? -11.950 0.059 4.106 1.00 88.38 84 ASP A O 1
ATOM 666 N N . VAL A 1 85 ? -11.520 0.334 6.293 1.00 85.44 85 VAL A N 1
ATOM 667 C CA . VAL A 1 85 ? -12.126 -0.933 6.719 1.00 85.44 85 VAL A CA 1
ATOM 668 C C . VAL A 1 85 ? -13.398 -0.624 7.489 1.00 85.44 85 VAL A C 1
ATOM 670 O O . VAL A 1 85 ? -13.362 -0.094 8.600 1.00 85.44 85 VAL A O 1
ATOM 673 N N . TYR A 1 86 ? -14.532 -0.978 6.894 1.00 79.88 86 TYR A N 1
ATOM 674 C CA . TYR A 1 86 ? -15.840 -0.797 7.507 1.00 79.88 86 TYR A CA 1
ATOM 675 C C . TYR A 1 86 ? -16.298 -2.085 8.181 1.00 79.88 86 TYR A C 1
ATOM 677 O O . TYR A 1 86 ? -16.256 -3.167 7.594 1.00 79.88 86 TYR A O 1
ATOM 685 N N . ALA A 1 87 ? -16.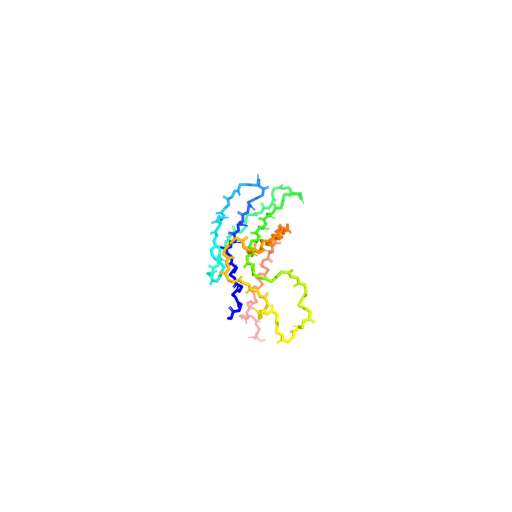784 -1.961 9.415 1.00 71.81 87 ALA A N 1
ATOM 686 C CA . ALA A 1 87 ? -17.452 -3.063 10.082 1.00 71.81 87 ALA A CA 1
ATOM 687 C C . ALA A 1 87 ? -18.777 -3.353 9.364 1.00 71.81 87 ALA A C 1
ATOM 689 O O . ALA A 1 87 ? -19.657 -2.494 9.297 1.00 71.81 87 ALA A O 1
ATOM 690 N N . SER A 1 88 ? -18.933 -4.571 8.851 1.00 67.00 88 SER A N 1
ATOM 691 C CA . SER A 1 88 ? -20.240 -5.078 8.441 1.00 67.00 88 SER A CA 1
ATOM 692 C C . SER A 1 88 ? -20.768 -5.998 9.537 1.00 67.00 88 SER A C 1
ATOM 694 O O . SER A 1 88 ? -20.079 -6.903 10.007 1.00 67.00 88 SER A O 1
ATOM 696 N N . ARG A 1 89 ? -21.998 -5.745 9.991 1.00 64.38 89 ARG A N 1
ATOM 697 C CA . ARG A 1 89 ? -22.719 -6.675 10.858 1.00 64.38 89 ARG A CA 1
ATOM 698 C C . ARG A 1 89 ? -23.561 -7.567 9.959 1.00 64.38 89 ARG A C 1
ATOM 700 O O . ARG A 1 89 ? -24.434 -7.070 9.254 1.00 64.38 89 ARG A O 1
ATOM 707 N N . LEU A 1 90 ? -23.309 -8.870 9.988 1.00 58.53 90 LEU A N 1
ATOM 708 C CA . LEU A 1 90 ? -24.198 -9.834 9.354 1.00 58.53 90 LEU A CA 1
ATOM 709 C C . LEU A 1 90 ? -25.471 -9.935 10.214 1.00 58.53 90 LEU A C 1
ATOM 711 O O . LEU A 1 90 ? -25.440 -10.513 11.300 1.00 58.53 90 LEU A O 1
ATOM 715 N N . ASP A 1 91 ? -26.572 -9.321 9.771 1.00 61.28 91 ASP A N 1
ATOM 716 C CA . ASP A 1 91 ? -27.884 -9.468 10.419 1.00 61.28 91 ASP A CA 1
ATOM 717 C C . ASP A 1 91 ? -28.488 -10.822 10.015 1.00 61.28 91 ASP A C 1
ATOM 719 O O . ASP A 1 91 ? -29.208 -10.931 9.022 1.00 61.28 91 ASP A O 1
ATOM 723 N N . ILE A 1 92 ? -28.142 -11.891 10.741 1.00 60.72 92 ILE A N 1
ATOM 724 C CA . ILE A 1 92 ? -28.774 -13.200 10.542 1.00 60.72 92 ILE A CA 1
ATOM 725 C C . ILE A 1 92 ? -30.135 -13.176 11.236 1.00 60.72 92 ILE A C 1
ATOM 727 O O . ILE A 1 92 ? -30.246 -13.415 12.438 1.00 60.72 92 ILE A O 1
ATOM 731 N N . ARG A 1 93 ? -31.195 -12.931 10.466 1.00 62.91 93 ARG A N 1
ATOM 732 C CA . ARG A 1 93 ? -32.562 -13.175 10.932 1.00 62.91 93 ARG A CA 1
ATOM 733 C C . ARG A 1 93 ? -32.910 -14.638 10.706 1.00 62.91 93 ARG A C 1
ATOM 735 O O . ARG A 1 93 ? -33.163 -15.060 9.580 1.00 62.91 93 ARG A O 1
ATOM 742 N N . VAL A 1 94 ? -32.927 -15.411 11.787 1.00 64.75 94 VAL A N 1
ATOM 743 C CA . VAL A 1 94 ? -33.467 -16.773 11.778 1.00 64.75 94 VAL A CA 1
ATOM 744 C C . VAL A 1 94 ? -34.988 -16.664 11.696 1.00 64.75 94 VAL A C 1
ATOM 746 O O . VAL A 1 94 ? -35.647 -16.321 12.674 1.00 64.75 94 VAL A O 1
ATOM 749 N N . ILE A 1 95 ? -35.553 -16.903 10.511 1.00 66.38 95 ILE A N 1
ATOM 750 C CA . ILE A 1 95 ? -37.002 -17.055 10.350 1.00 66.38 95 ILE A CA 1
ATOM 751 C C . ILE A 1 95 ? -37.335 -18.494 10.733 1.00 66.38 95 ILE A C 1
ATOM 753 O O . ILE A 1 95 ? -37.179 -19.411 9.926 1.00 66.38 95 ILE A O 1
ATOM 757 N N . ASP A 1 96 ? -37.774 -18.691 11.972 1.00 57.59 96 ASP A N 1
ATOM 758 C CA . ASP A 1 96 ? -38.333 -19.965 12.404 1.00 57.59 96 ASP A CA 1
ATOM 759 C C . ASP A 1 96 ? -39.690 -20.182 11.709 1.00 57.59 96 ASP A C 1
ATOM 761 O O . ASP A 1 96 ? -40.653 -19.444 11.928 1.00 57.59 96 ASP A O 1
ATOM 765 N N . ARG A 1 97 ? -39.752 -21.168 10.807 1.00 60.72 97 ARG A N 1
ATOM 766 C CA . ARG A 1 97 ? -40.974 -21.538 10.072 1.00 60.72 97 ARG A CA 1
ATOM 767 C C . ARG A 1 97 ? -41.841 -22.554 10.821 1.00 60.72 97 ARG A C 1
ATOM 769 O O . ARG A 1 97 ? -42.861 -22.968 10.278 1.00 60.72 97 ARG A O 1
ATOM 776 N N . SER A 1 98 ? -41.494 -22.941 12.051 1.00 61.44 98 SER A N 1
ATOM 777 C CA . SER A 1 98 ? -42.238 -23.962 12.807 1.00 61.44 98 SER A CA 1
ATOM 778 C C . SER A 1 98 ? -43.667 -23.557 13.207 1.00 61.44 98 SER A C 1
ATOM 780 O O . SER A 1 98 ? -44.462 -24.429 13.543 1.00 61.44 98 SER A O 1
ATOM 782 N N . ASN A 1 99 ? -44.032 -22.271 13.102 1.00 58.50 99 ASN A N 1
ATOM 783 C CA . ASN A 1 99 ? -45.372 -21.763 13.435 1.00 58.50 99 ASN A CA 1
ATOM 784 C C . ASN A 1 99 ? -46.210 -21.283 12.230 1.00 58.50 99 ASN A C 1
ATOM 786 O O . ASN A 1 99 ? -47.288 -20.725 12.430 1.00 58.50 99 ASN A O 1
ATOM 790 N N . GLN A 1 100 ? -45.772 -21.494 10.981 1.00 56.88 100 GLN A N 1
ATOM 791 C CA . GLN A 1 100 ? -46.570 -21.142 9.792 1.00 56.88 100 GLN A CA 1
ATOM 792 C C . GLN A 1 100 ? -47.427 -22.317 9.298 1.00 56.88 100 GLN A C 1
ATOM 794 O O . GLN A 1 100 ? -47.249 -22.807 8.186 1.00 56.88 100 GLN A O 1
ATOM 799 N N . GLY A 1 101 ? -48.357 -22.774 10.138 1.00 57.75 101 GLY A N 1
ATOM 800 C CA . GLY A 1 101 ? -49.335 -23.789 9.748 1.00 57.75 101 GLY A CA 1
ATOM 801 C C . GLY A 1 101 ? -50.096 -24.395 10.923 1.00 57.75 101 GLY A C 1
ATOM 802 O O . GLY A 1 101 ? -49.818 -25.524 11.319 1.00 57.75 101 GLY A O 1
ATOM 803 N N . LYS A 1 102 ? -51.067 -23.650 11.457 1.00 47.91 102 LYS A N 1
ATOM 804 C CA . LYS A 1 102 ? -52.287 -24.211 12.047 1.00 47.91 102 LYS A CA 1
ATOM 805 C C . LYS A 1 102 ? -53.478 -23.627 11.310 1.00 47.91 102 LYS A C 1
ATOM 807 O O . LYS A 1 102 ? -53.413 -22.413 11.015 1.00 47.91 102 LYS A O 1
#

Sequence (102 aa):
MGETVINKFSLFDLDGTTVLDNRPTGEDIRYLFRQPSTATAKYTVNLEVSDNARGWPSNPRDPFNTADLDNTTKNTRSLTLQLDVYASRLDIRVIDRSNQGK

Radius of gyration: 22.57 Å; chains: 1; bounding box: 71×33×48 Å

pLDDT: mean 73.18, std 14.04, range [47.91, 93.94]